Protein 6SID (pdb70)

Organism: Drosophila melanogaster (NCBI:txid7227)

Foldseek 3Di:
DDDLVVLLCVLPVAADDPVDQPVRNVVVNVVSVVPPDPPPDDQLVSLVSRVVSYDVLLCVPDPSVNDDGPVRSNVSSVVSVVD

Sequence (83 aa):
GKPAYQQIIYMEEFFQQNKQDDHDPIDTTFVIQKRALLAQLPSSGRHDEETELDLLLFGLLNIKYRKHISSRHSSVHTFKDLLEEQGRIIEHN

Structure (mmCIF, N/CA/C/O backbone):
data_6SID
#
_entry.id   6SID
#
_cell.length_a   37.570
_cell.length_b   51.100
_cell.length_c   82.380
_cell.angle_alpha   90.000
_cell.angle_beta   90.000
_cell.angle_gamma   90.000
#
_symmetry.space_group_name_H-M   'C 2 2 21'
#
loop_
_entity.id
_entity.type
_entity.pdbx_description
1 polymer 'Activity-regulated cytoskeleton associated protein 1'
2 water water
#
loop_
_atom_site.group_PDB
_atom_site.id
_atom_site.type_symbol
_atom_site.label_atom_id
_atom_site.label_alt_id
_atom_site.label_comp_id
_atom_site.label_asym_id
_atom_site.label_entity_id
_atom_site.label_seq_id
_atom_site.pdbx_PDB_ins_code
_atom_site.Cartn_x
_atom_site.Cartn_y
_atom_site.Cartn_z
_atom_site.occupancy
_atom_site.B_iso_or_equiv
_atom_site.auth_seq_id
_atom_site.auth_comp_id
_atom_site.auth_asym_id
_atom_site.auth_atom_id
_atom_site.pdbx_PDB_model_num
ATOM 1 N N . GLY A 1 4 ? -18.24100 -18.97500 -22.62300 1.000 38.64148 4 GLY A N 1
ATOM 2 C CA . GLY A 1 4 ? -17.45000 -17.93500 -21.97800 1.000 33.41716 4 GLY A CA 1
ATOM 3 C C . GLY A 1 4 ? -16.65600 -17.04800 -22.93200 1.000 32.68023 4 GLY A C 1
ATOM 4 O O . GLY A 1 4 ? -16.72000 -17.22100 -24.15900 1.000 36.23066 4 GLY A O 1
ATOM 7 N N . LYS A 1 5 ? -15.91900 -16.09100 -22.35700 1.000 31.18532 5 LYS A N 1
ATOM 8 C CA . LYS A 1 5 ? -15.03700 -15.22700 -23.12400 1.000 29.31930 5 LYS A CA 1
ATOM 9 C C . LYS A 1 5 ? -13.99000 -16.06500 -23.84600 1.000 23.69231 5 LYS A C 1
ATOM 10 O O . LYS A 1 5 ? -13.50800 -17.07300 -23.29400 1.000 26.83480 5 LYS A O 1
ATOM 29 N N . PRO A 1 6 ? -13.54500 -15.64100 -25.03500 1.000 22.71062 6 PRO A N 1
ATOM 30 C CA . PRO A 1 6 ? -12.43300 -16.34900 -25.65300 1.000 20.76038 6 PRO A CA 1
ATOM 31 C C . PRO A 1 6 ? -11.17600 -16.17800 -24.83200 1.000 16.79412 6 PRO A C 1
ATOM 32 O O . PRO A 1 6 ? -10.94400 -15.13700 -24.21700 1.000 16.41513 6 PRO A O 1
ATOM 43 N N . ALA A 1 7 ? -10.35400 -17.21600 -24.88100 1.000 15.54397 7 ALA A N 1
ATOM 44 C CA . ALA A 1 7 ? -9.11800 -17.22300 -24.11400 1.000 12.88576 7 ALA A CA 1
ATOM 45 C C . ALA A 1 7 ? -8.26800 -16.00900 -24.39200 1.000 11.99881 7 ALA A C 1
ATOM 46 O O . ALA A 1 7 ? -7.67700 -15.47400 -23.46400 1.000 11.08817 7 ALA A O 1
ATOM 53 N N . TYR A 1 8 ? -8.12300 -15.59400 -25.68000 1.000 11.88300 8 TYR A N 1
ATOM 54 C CA . TYR A 1 8 ? -7.22300 -14.47900 -25.94900 1.000 11.20134 8 TYR A CA 1
ATOM 55 C C . TYR A 1 8 ? -7.68200 -13.23100 -25.19800 1.000 11.80931 8 TYR A C 1
ATOM 56 O O . TYR A 1 8 ? -6.85800 -12.42100 -24.77400 1.000 12.51203 8 TYR A O 1
ATOM 74 N N A GLN A 1 9 ? -8.98700 -13.05000 -25.08900 0.450 12.01986 9 GLN A N 1
ATOM 75 N N B GLN A 1 9 ? -8.99700 -13.04600 -25.07100 0.550 14.20697 9 GLN A N 1
ATOM 76 C CA A GLN A 1 9 ? -9.51000 -11.90400 -24.37100 0.450 13.61479 9 GLN A CA 1
ATOM 77 C CA B GLN A 1 9 ? -9.53200 -11.86800 -24.39100 0.550 13.27528 9 GLN A CA 1
ATOM 78 C C A GLN A 1 9 ? -9.20900 -12.03500 -22.87900 0.450 12.90944 9 GLN A C 1
ATOM 79 C C B GLN A 1 9 ? -9.30500 -11.94800 -22.88300 0.550 13.35160 9 GLN A C 1
ATOM 80 O O A GLN A 1 9 ? -8.85600 -11.03900 -22.23300 0.450 11.63561 9 GLN A O 1
ATOM 81 O O B GLN A 1 9 ? -9.11700 -10.91800 -22.21900 0.550 14.28592 9 GLN A O 1
ATOM 108 N N A ILE A 1 10 ? -9.33900 -13.25900 -22.33500 0.450 11.73825 10 ILE A N 1
ATOM 109 N N B ILE A 1 10 ? -9.41800 -13.15100 -22.32900 0.550 11.56718 10 ILE A N 1
ATOM 110 C CA A ILE A 1 10 ? -9.00800 -13.48900 -20.91900 0.450 11.96459 10 ILE A CA 1
ATOM 111 C CA B ILE A 1 10 ? -9.03400 -13.35100 -20.92600 0.550 10.65917 10 ILE A CA 1
ATOM 112 C C A ILE A 1 10 ? -7.55100 -13.16000 -20.64800 0.450 11.40137 10 ILE A C 1
ATOM 113 C C B ILE A 1 10 ? -7.57600 -12.97400 -20.69700 0.550 9.40113 10 ILE A C 1
ATOM 114 O O A ILE A 1 10 ? -7.23400 -12.59800 -19.61400 0.450 10.22491 10 ILE A O 1
ATOM 115 O O B ILE A 1 10 ? -7.27900 -12.22000 -19.74500 0.550 9.38007 10 ILE A O 1
ATOM 146 N N . TYR A 1 11 ? -6.65000 -13.50100 -21.53900 1.000 10.07226 11 TYR A N 1
ATOM 147 C CA . TYR A 1 11 ? -5.24100 -13.15500 -21.32200 1.000 10.26439 11 TYR A CA 1
ATOM 148 C C . TYR A 1 11 ? -5.02900 -11.64800 -21.37100 1.000 9.58273 11 TYR A C 1
ATOM 149 O O . TYR A 1 11 ? -4.29800 -11.08900 -20.55100 1.000 10.13279 11 TYR A O 1
ATOM 168 N N . MET A 1 12 ? -5.64500 -10.96300 -22.34300 1.000 10.77498 12 MET A N 1
ATOM 169 C CA . MET A 1 12 ? -5.44700 -9.52600 -22.43200 1.000 11.68824 12 MET A CA 1
ATOM 170 C C . MET A 1 12 ? -5.97000 -8.84200 -21.16400 1.000 11.81194 12 MET A C 1
ATOM 171 O O . MET A 1 12 ? -5.31800 -7.95900 -20.61400 1.000 12.30411 12 MET A O 1
ATOM 185 N N A GLU A 1 13 ? -7.14600 -9.25300 -20.68400 0.510 12.53571 13 GLU A N 1
ATOM 186 N N B GLU A 1 13 ? -7.16100 -9.23300 -20.70300 0.490 12.80153 13 GLU A N 1
ATOM 187 C CA A GLU A 1 13 ? -7.71100 -8.65600 -19.46200 0.510 12.27779 13 GLU A CA 1
ATOM 188 C CA B GLU A 1 13 ? -7.69200 -8.63800 -19.47500 0.490 13.67269 13 GLU A CA 1
ATOM 189 C C A GLU A 1 13 ? -6.85700 -8.95400 -18.23300 0.510 12.90944 13 GLU A C 1
ATOM 190 C C B GLU A 1 13 ? -6.76300 -8.90600 -18.29000 0.490 12.70152 13 GLU A C 1
ATOM 191 O O A GLU A 1 13 ? -6.79600 -8.14600 -17.29000 0.510 15.42553 13 GLU A O 1
ATOM 192 O O B GLU A 1 13 ? -6.48800 -8.01500 -17.47300 0.490 10.31176 13 GLU A O 1
ATOM 215 N N . PHE A 1 14 ? -6.27600 -10.13300 -18.20200 1.000 10.44073 14 PHE A N 1
ATOM 216 C CA . PHE A 1 14 ? -5.41100 -10.51300 -17.09700 1.000 11.24345 14 PHE A CA 1
ATOM 217 C C . PHE A 1 14 ? -4.21300 -9.60200 -17.03400 1.000 9.93277 14 PHE A C 1
ATOM 218 O O . PHE A 1 14 ? -3.82900 -9.12500 -15.96100 1.000 10.86446 14 PHE A O 1
ATOM 235 N N . PHE A 1 15 ? -3.55400 -9.37300 -18.17300 1.000 9.96435 15 PHE A N 1
ATOM 236 C CA . PHE A 1 15 ? -2.34600 -8.55300 -18.18700 1.000 9.99857 15 PHE A CA 1
ATOM 237 C C . PHE A 1 15 ? -2.61200 -7.04600 -18.23000 1.000 11.41979 15 PHE A C 1
ATOM 238 O O . PHE A 1 15 ? -1.66900 -6.28600 -18.10500 1.000 13.35160 15 PHE A O 1
ATOM 255 N N A GLN A 1 16 ? -3.87600 -6.61800 -18.35800 0.500 12.40412 16 GLN A N 1
ATOM 256 N N B GLN A 1 16 ? -3.83900 -6.59600 -18.44300 0.500 10.25912 16 GLN A N 1
ATOM 257 C CA A GLN A 1 16 ? -4.18500 -5.21800 -18.58500 0.500 12.89628 16 GLN A CA 1
ATOM 258 C CA B GLN A 1 16 ? -4.08100 -5.17800 -18.58400 0.500 13.47793 16 GLN A CA 1
ATOM 259 C C A GLN A 1 16 ? -3.93100 -4.36900 -17.35100 0.500 13.26738 16 GLN A C 1
ATOM 260 C C B GLN A 1 16 ? -3.74500 -4.41600 -17.31600 0.500 13.28844 16 GLN A C 1
ATOM 261 O O A GLN A 1 16 ? -3.55200 -3.20400 -17.46900 0.500 15.37816 16 GLN A O 1
ATOM 262 O O B GLN A 1 16 ? -3.07900 -3.37900 -17.36400 0.500 19.30231 16 GLN A O 1
ATOM 289 N N . ASN A 1 17 ? -4.17700 -4.91300 -16.17200 1.000 14.90442 17 ASN A N 1
ATOM 290 C CA . ASN A 1 17 ? -4.09400 -4.15400 -14.93700 1.000 18.87068 17 ASN A CA 1
ATOM 291 C C . ASN A 1 17 ? -3.13500 -4.78700 -13.94400 1.000 14.73335 17 ASN A C 1
ATOM 292 O O . ASN A 1 17 ? -3.36600 -5.89300 -13.47300 1.000 15.53344 17 ASN A O 1
ATOM 303 N N . LYS A 1 18 ? -2.08600 -4.06400 -13.63100 1.000 15.61240 18 LYS A N 1
ATOM 304 C CA . LYS A 1 18 ? -1.15600 -4.41600 -12.59900 1.000 13.42003 18 LYS A CA 1
ATOM 305 C C . LYS A 1 18 ? -1.77400 -4.08800 -11.24200 1.000 12.32253 18 LYS A C 1
ATOM 306 O O . LYS A 1 18 ? -2.71500 -3.33500 -11.13800 1.000 16.24142 18 LYS A O 1
ATOM 325 N N . GLN A 1 19 ? -1.20800 -4.64400 -10.19400 1.000 11.44611 19 GLN A N 1
ATOM 326 C CA . GLN A 1 19 ? -1.71100 -4.40600 -8.83500 1.000 11.22766 19 GLN A CA 1
ATOM 327 C C . GLN A 1 19 ? -1.36300 -3.00700 -8.39900 1.000 12.59362 19 GLN A C 1
ATOM 328 O O . GLN A 1 19 ? -0.19200 -2.63300 -8.33000 1.000 14.00694 19 GLN A O 1
ATOM 342 N N . ASP A 1 20 ? -2.37400 -2.25000 -8.04500 1.000 15.16761 20 ASP A N 1
ATOM 343 C CA . ASP A 1 20 ? -2.18600 -0.89700 -7.57200 1.000 18.67592 20 ASP A CA 1
ATOM 344 C C . ASP A 1 20 ? -1.90900 -0.88000 -6.08500 1.000 15.33079 20 ASP A C 1
ATOM 345 O O . ASP A 1 20 ? -2.10200 -1.869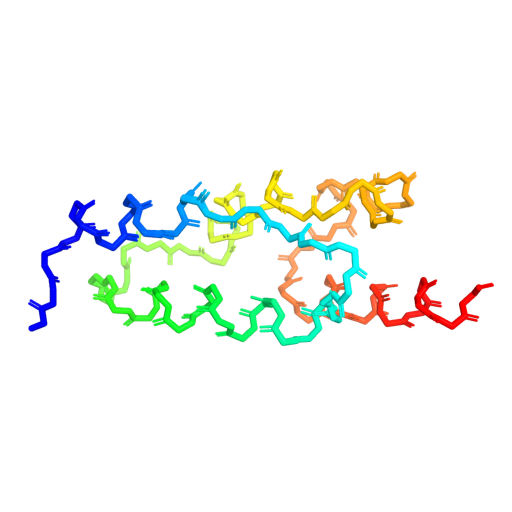00 -5.38800 1.000 16.33091 20 ASP A O 1
ATOM 354 N N . ASP A 1 21 ? -1.38100 0.26200 -5.62500 1.000 16.87571 21 ASP A N 1
ATOM 355 C CA . ASP A 1 21 ? -1.02400 0.40500 -4.22100 1.000 20.21295 21 ASP A CA 1
ATOM 356 C C . ASP A 1 21 ? -2.20400 0.17700 -3.27800 1.000 15.98876 21 ASP A C 1
ATOM 357 O O . ASP A 1 21 ? -2.02900 -0.26400 -2.15000 1.000 29.37984 21 ASP A O 1
ATOM 366 N N . HIS A 1 22 ? -3.39500 0.46500 -3.71900 1.000 19.62604 22 HIS A N 1
ATOM 367 C CA . HIS A 1 22 ? -4.46500 0.36000 -2.74600 1.000 19.80501 22 HIS A CA 1
ATOM 368 C C . HIS A 1 22 ? -5.04700 -1.02100 -2.63700 1.000 26.58477 22 HIS A C 1
ATOM 369 O O . HIS A 1 22 ? -5.95000 -1.21300 -1.82200 1.000 28.39814 22 HIS A O 1
ATOM 383 N N . ASP A 1 23 ? -4.47600 -2.00700 -3.32500 1.000 18.88647 23 ASP A N 1
ATOM 384 C CA . ASP A 1 23 ? -5.22100 -3.22500 -3.49200 1.000 15.22551 23 ASP A CA 1
ATOM 385 C C . ASP A 1 23 ? -4.54600 -4.33800 -2.74300 1.000 12.56993 23 ASP A C 1
ATOM 386 O O . ASP A 1 23 ? -3.40300 -4.70700 -3.07200 1.000 13.27528 23 ASP A O 1
ATOM 395 N N . PRO A 1 24 ? -5.19600 -4.86500 -1.70700 1.000 12.72784 24 PRO A N 1
ATOM 396 C CA . PRO A 1 24 ? -4.63200 -5.97400 -0.96300 1.000 12.53045 24 PRO A CA 1
ATOM 397 C C . PRO A 1 24 ? -4.28100 -7.14500 -1.87000 1.000 10.74076 24 PRO A C 1
ATOM 398 O O . PRO A 1 24 ? -4.95600 -7.41400 -2.83700 1.000 11.37768 24 PRO A O 1
ATOM 409 N N . ILE A 1 25 ? -3.26700 -7.90600 -1.48200 1.000 10.67233 25 ILE A N 1
ATOM 410 C CA . ILE A 1 25 ? -2.89900 -9.04600 -2.28800 1.000 10.07226 25 ILE A CA 1
ATOM 411 C C . ILE A 1 25 ? -4.03900 -10.03100 -2.38100 1.000 9.11951 25 ILE A C 1
ATOM 412 O O . ILE A 1 25 ? -4.22700 -10.65700 -3.42400 1.000 9.30638 25 ILE A O 1
ATOM 428 N N . ASP A 1 26 ? -4.82100 -10.21500 -1.30800 1.000 9.50377 26 ASP A N 1
ATOM 429 C CA . ASP A 1 26 ? -5.89400 -11.21600 -1.36800 1.000 9.18531 26 ASP A CA 1
ATOM 430 C C . ASP A 1 26 ? -6.86800 -10.87800 -2.49000 1.000 8.88001 26 ASP A C 1
ATOM 431 O O . ASP A 1 26 ? -7.30800 -11.76300 -3.22000 1.000 9.18005 26 ASP A O 1
ATOM 440 N N A THR A 1 27 ? -7.30900 -9.62900 -2.56100 0.520 9.80907 27 THR A N 1
ATOM 441 N N B THR A 1 27 ? -7.25100 -9.61200 -2.58400 0.480 9.48008 27 THR A N 1
ATOM 442 C CA A THR A 1 27 ? -8.31600 -9.24100 -3.55100 0.520 10.36703 27 THR A CA 1
ATOM 443 C CA B THR A 1 27 ? -8.27300 -9.19600 -3.54000 0.480 9.28796 27 THR A CA 1
ATOM 444 C C A THR A 1 27 ? -7.74500 -9.14900 -4.94700 0.520 10.08805 27 THR A C 1
ATOM 445 C C B THR A 1 27 ? -7.72500 -9.19000 -4.94200 0.480 10.80393 27 THR A C 1
ATOM 446 O O A THR A 1 27 ? -8.44600 -9.46000 -5.91800 0.520 11.22766 27 THR A O 1
ATOM 447 O O B THR A 1 27 ? -8.37800 -9.66900 -5.88600 0.480 10.93289 27 THR A O 1
ATOM 468 N N . PHE A 1 28 ? -6.47700 -8.75200 -5.08000 1.000 9.84592 28 PHE A N 1
ATOM 469 C CA . PHE A 1 28 ? -5.84000 -8.78500 -6.39400 1.000 9.89066 28 PHE A CA 1
ATOM 470 C C . PHE A 1 28 ? -5.76100 -10.20500 -6.90300 1.000 9.41692 28 PHE A C 1
ATOM 471 O O . PHE A 1 28 ? -6.10900 -10.49000 -8.06700 1.000 10.53021 28 PHE A O 1
ATOM 488 N N . VAL A 1 29 ? -5.31900 -11.13700 -6.05300 1.000 9.56957 29 VAL A N 1
ATOM 489 C CA . VAL A 1 29 ? -5.20300 -12.53000 -6.44600 1.000 9.47219 29 VAL A CA 1
ATOM 490 C C . VAL A 1 29 ? -6.55900 -13.14100 -6.76300 1.000 9.35638 29 VAL A C 1
ATOM 491 O O . VAL A 1 29 ? -6.70200 -13.88500 -7.74700 1.000 10.13279 29 VAL A O 1
ATOM 504 N N . ILE A 1 30 ? -7.59800 -12.86200 -5.96700 1.000 9.36691 30 ILE A N 1
ATOM 505 C CA . ILE A 1 30 ? -8.93400 -13.39300 -6.26500 1.000 10.19333 30 ILE A CA 1
ATOM 506 C C . ILE A 1 30 ? -9.37500 -12.96500 -7.66000 1.000 10.10121 30 ILE A C 1
ATOM 507 O O . ILE A 1 30 ? -9.90800 -13.75200 -8.43000 1.000 11.16450 30 ILE A O 1
ATOM 523 N N . GLN A 1 31 ? -9.17600 -11.69000 -7.98900 1.000 10.60127 31 GLN A N 1
ATOM 524 C CA . GLN A 1 31 ? -9.59600 -11.15900 -9.28700 1.000 12.17778 31 GLN A CA 1
ATOM 525 C C . GLN A 1 31 ? -8.85200 -11.87500 -10.40600 1.000 10.80919 31 GLN A C 1
ATOM 526 O O . GLN A 1 31 ? -9.44500 -12.26400 -11.45100 1.000 12.37254 31 GLN A O 1
ATOM 540 N N . LYS A 1 32 ? -7.54400 -12.02400 -10.27100 1.000 10.36177 32 LYS A N 1
ATOM 541 C CA . LYS A 1 32 ? -6.75300 -12.65100 -11.32700 1.000 10.47231 32 LYS A CA 1
ATOM 542 C C . LYS A 1 32 ? -7.05800 -14.12300 -11.43500 1.000 10.17754 32 LYS A C 1
ATOM 543 O O . LYS A 1 32 ? -7.13300 -14.64600 -12.55900 1.000 10.91183 32 LYS A O 1
ATOM 562 N N . ARG A 1 33 ? -7.24100 -14.81200 -10.31300 1.000 11.04606 33 ARG A N 1
ATOM 563 C CA . ARG A 1 33 ? -7.55600 -16.21600 -10.37800 1.000 11.51980 33 ARG A CA 1
ATOM 564 C C . ARG A 1 33 ? -8.95200 -16.46200 -10.96200 1.000 12.35411 33 ARG A C 1
ATOM 565 O O . ARG A 1 33 ? -9.20800 -17.50400 -11.60500 1.000 13.13579 33 ARG A O 1
ATOM 586 N N . ALA A 1 34 ? -9.85500 -15.50800 -10.79900 1.000 11.26977 34 ALA A N 1
ATOM 587 C CA . ALA A 1 34 ? -11.16400 -15.63700 -11.44200 1.000 14.77809 34 ALA A CA 1
ATOM 588 C C . ALA A 1 34 ? -11.03500 -15.62800 -12.96600 1.000 14.19907 34 ALA A C 1
ATOM 589 O O . ALA A 1 34 ? -11.77000 -16.33800 -13.65600 1.000 18.58381 34 ALA A O 1
ATOM 596 N N . LEU A 1 35 ? -10.11700 -14.82000 -13.52300 1.000 11.57770 35 LEU A N 1
ATOM 597 C CA . LEU A 1 35 ? -9.80500 -14.85600 -14.94000 1.000 12.13830 35 LEU A CA 1
ATOM 598 C C . LEU A 1 35 ? -9.18700 -16.19600 -15.30700 1.000 10.97237 35 LEU A C 1
ATOM 599 O O . LEU A 1 35 ? -9.59100 -16.80200 -16.32900 1.000 12.80417 35 LEU A O 1
ATOM 615 N N . LEU A 1 36 ? -8.19000 -16.67400 -14.57200 1.000 10.51968 36 LEU A N 1
ATOM 616 C CA . LEU A 1 36 ? -7.55900 -17.93300 -14.88000 1.000 11.47769 36 LEU A CA 1
ATOM 617 C C . LEU A 1 36 ? -8.55000 -19.08500 -14.91500 1.000 11.76983 36 LEU A C 1
ATOM 618 O O . LEU A 1 36 ? -8.36300 -20.04600 -15.68100 1.000 12.77258 36 LEU A O 1
ATOM 634 N N . ALA A 1 37 ? -9.56800 -19.02700 -14.05200 1.000 13.44898 37 ALA A N 1
ATOM 635 C CA . ALA A 1 37 ? -10.58200 -20.06200 -13.98800 1.000 14.72545 37 ALA A CA 1
ATOM 636 C C . ALA A 1 37 ? -11.46400 -20.08500 -15.23700 1.000 14.84652 37 ALA A C 1
ATOM 637 O O . ALA A 1 37 ? -12.16900 -21.06500 -15.43300 1.000 18.86016 37 ALA A O 1
ATOM 644 N N . GLN A 1 38 ? -11.44800 -19.03200 -16.03900 1.000 13.96220 38 GLN A N 1
ATOM 645 C CA . GLN A 1 38 ? -12.22900 -19.00100 -17.26100 1.000 15.18077 38 GLN A CA 1
ATOM 646 C C . GLN A 1 38 ? -11.46300 -19.56000 -18.44400 1.000 15.22814 38 GLN A C 1
ATOM 647 O O . GLN A 1 38 ? -12.07000 -19.75800 -19.51900 1.000 17.92057 38 GLN A O 1
ATOM 661 N N . LEU A 1 39 ? -10.18600 -19.85700 -18.30800 1.000 12.94629 39 LEU A N 1
ATOM 662 C CA . LEU A 1 39 ? -9.43500 -20.53900 -19.33700 1.000 12.60414 39 LEU A CA 1
ATOM 663 C C . LEU A 1 39 ? -9.78000 -22.01400 -19.33400 1.000 13.27001 39 LEU A C 1
ATOM 664 O O . LEU A 1 39 ? -10.34800 -22.52800 -18.38300 1.000 14.92284 39 LEU A O 1
ATOM 680 N N . PRO A 1 40 ? -9.43500 -22.72200 -20.39300 1.000 13.80955 40 PRO A N 1
ATOM 681 C CA . PRO A 1 40 ? -9.78100 -24.14000 -20.45600 1.000 15.15708 40 PRO A CA 1
ATOM 682 C C . PRO A 1 40 ? -9.24200 -24.91800 -19.27300 1.000 16.08088 40 PRO A C 1
ATOM 683 O O . PRO A 1 40 ? -8.07500 -24.78800 -18.87800 1.000 14.42805 40 PRO A O 1
A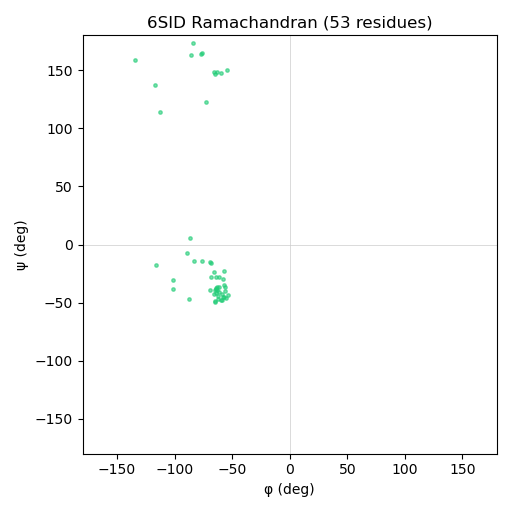TOM 694 N N A SER A 1 41 ? -10.10500 -25.75800 -18.72600 0.540 18.42589 41 SER A N 1
ATOM 695 N N B SER A 1 41 ? -10.09900 -25.76600 -18.72900 0.460 18.29430 41 SER A N 1
ATOM 696 C CA A SER A 1 41 ? -9.72100 -26.56800 -17.58600 0.540 20.33139 41 SER A CA 1
ATOM 697 C CA B SER A 1 41 ? -9.70300 -26.56800 -17.58600 0.460 20.35244 41 SER A CA 1
ATOM 698 C C A SER A 1 41 ? -8.53100 -27.43000 -17.97400 0.540 18.81805 41 SER A C 1
ATOM 699 C C B SER A 1 41 ? -8.50300 -27.40900 -17.98500 0.460 18.23903 41 SER A C 1
ATOM 700 O O A SER A 1 41 ? -8.53400 -28.04600 -19.04100 0.540 18.81541 41 SER A O 1
ATOM 701 O O B SER A 1 41 ? -8.46400 -27.97000 -19.08000 0.460 19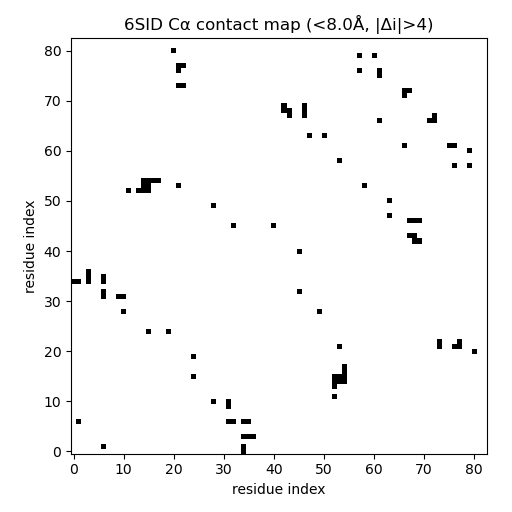.39180 41 SER A O 1
ATOM 716 N N . GLY A 1 42 ? -7.52300 -27.48700 -17.09100 1.000 18.39168 42 GLY A N 1
ATOM 717 C CA . GLY A 1 42 ? -6.37400 -28.32400 -17.31400 1.000 20.67090 42 GLY A CA 1
ATOM 718 C C . GLY A 1 42 ? -5.30200 -27.71900 -18.20200 1.000 17.00467 42 GLY A C 1
ATOM 719 O O . GLY A 1 42 ? -4.23600 -28.32300 -18.36900 1.000 19.09176 42 GLY A O 1
ATOM 723 N N . ARG A 1 43 ? -5.52600 -26.54500 -18.76100 1.000 13.77270 43 ARG A N 1
ATOM 724 C CA . ARG A 1 43 ? -4.50400 -25.94600 -19.61700 1.000 13.15421 43 ARG A CA 1
ATOM 725 C C . ARG A 1 43 ? -3.24200 -25.60200 -18.84300 1.000 12.26200 43 ARG A C 1
ATOM 726 O O . ARG A 1 43 ? -2.12100 -25.87100 -19.31300 1.000 14.11748 43 ARG A O 1
ATOM 747 N N . HIS A 1 44 ? -3.38700 -24.92100 -17.70200 1.000 11.50664 44 HIS A N 1
ATOM 748 C CA . HIS A 1 44 ? -2.24900 -24.41900 -16.96000 1.000 11.14607 44 HIS A CA 1
ATOM 749 C C . HIS A 1 44 ? -2.17000 -25.07000 -15.59500 1.000 12.13830 44 HIS A C 1
ATOM 750 O O . HIS A 1 44 ? -3.17700 -25.22400 -14.92800 1.000 15.48344 44 HIS A O 1
ATOM 764 N N . ASP A 1 45 ? -0.96100 -25.45300 -15.18500 1.000 11.55665 45 ASP A N 1
ATOM 765 C CA . ASP A 1 45 ? -0.72700 -25.87400 -13.83200 1.000 12.27252 45 ASP A CA 1
ATOM 766 C C . ASP A 1 45 ? -0.48400 -24.65400 -12.91800 1.000 11.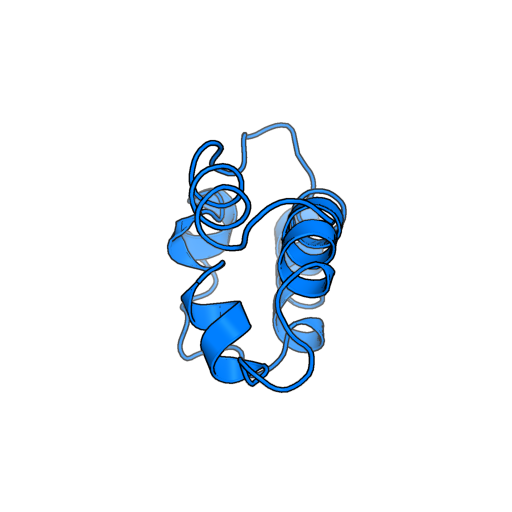12765 45 ASP A C 1
ATOM 767 O O . ASP A 1 45 ? -0.42400 -23.52100 -13.34300 1.000 10.46178 45 ASP A O 1
ATOM 776 N N . GLU A 1 46 ? -0.39500 -24.92600 -11.61100 1.000 12.93313 46 GLU A N 1
ATOM 777 C CA . GLU A 1 46 ? -0.28400 -23.84400 -10.62900 1.000 12.52782 46 GLU A CA 1
ATOM 778 C C . GLU A 1 46 ? 1.01400 -23.07700 -10.83300 1.000 11.18555 46 GLU A C 1
ATOM 779 O O . GLU A 1 46 ? 1.03900 -21.87000 -10.71000 1.000 11.55665 46 GLU A O 1
ATOM 791 N N . GLU A 1 47 ? 2.11100 -23.78100 -11.16500 1.000 12.53571 47 GLU A N 1
ATOM 792 C CA . GLU A 1 47 ? 3.38300 -23.08800 -11.41400 1.000 12.09356 47 GLU A CA 1
ATOM 793 C C . GLU A 1 47 ? 3.22200 -22.06100 -12.53300 1.000 10.81182 47 GLU A C 1
ATOM 794 O O . GLU A 1 47 ? 3.70300 -20.94000 -12.44800 1.000 10.65128 47 GLU A O 1
ATOM 806 N N . THR A 1 48 ? 2.56400 -22.46600 -13.61600 1.000 10.22491 48 THR A N 1
ATOM 807 C CA . THR A 1 48 ? 2.34900 -21.58100 -14.74900 1.000 9.61431 48 THR A CA 1
ATOM 808 C C . THR A 1 48 ? 1.44200 -20.43400 -14.37300 1.000 8.78526 48 THR A C 1
ATOM 809 O O . THR A 1 48 ? 1.68900 -19.29200 -14.73100 1.000 9.35112 48 THR A O 1
ATOM 820 N N . GLU A 1 49 ? 0.37000 -20.70400 -13.63300 1.000 9.35902 49 GLU A N 1
ATOM 821 C CA . GLU A 1 49 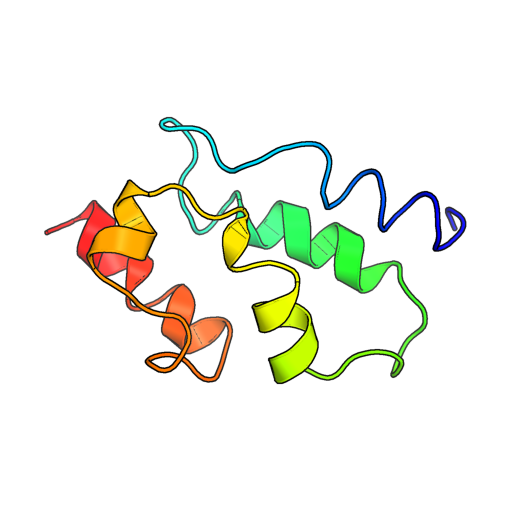? -0.50700 -19.64200 -13.20600 1.000 9.82749 49 GLU A CA 1
ATOM 822 C C . GLU A 1 49 ? 0.23400 -18.61000 -12.37500 1.000 9.39323 49 GLU A C 1
ATOM 823 O O . GLU A 1 49 ? 0.01700 -17.40100 -12.52000 1.000 9.89592 49 GLU A O 1
ATOM 835 N N . LEU A 1 50 ? 1.08300 -19.07700 -11.46900 1.000 9.38797 50 LEU A N 1
ATOM 836 C CA . LEU A 1 50 ? 1.91100 -18.16700 -10.66500 1.000 10.37493 50 LEU A CA 1
ATOM 837 C C . LEU A 1 50 ? 2.87900 -17.37900 -11.53400 1.000 9.30112 50 LEU A C 1
ATOM 838 O O . LEU A 1 50 ? 3.13000 -16.21800 -11.30000 1.000 10.36703 50 LEU A O 1
ATOM 854 N N . ASP A 1 51 ? 3.46700 -18.02600 -12.55500 1.000 9.02213 51 ASP A N 1
ATOM 855 C CA . ASP A 1 51 ? 4.32800 -17.32300 -13.49000 1.000 9.26690 51 ASP A CA 1
ATOM 856 C C . ASP A 1 51 ? 3.58000 -16.23400 -14.24600 1.000 9.18794 51 AS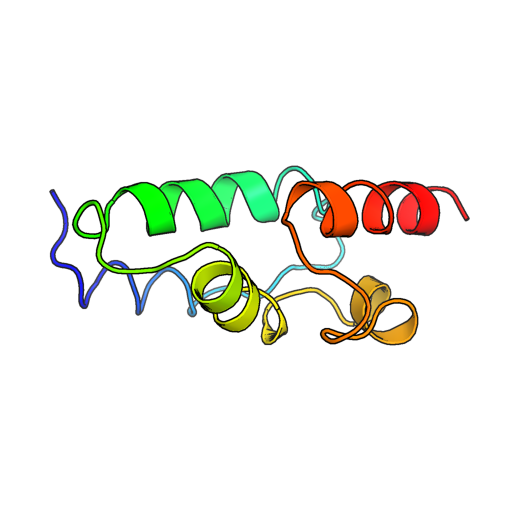P A C 1
ATOM 857 O O . ASP A 1 51 ? 4.13600 -15.16300 -14.48400 1.000 9.36954 51 ASP A O 1
ATOM 866 N N . LEU A 1 52 ? 2.34600 -16.50100 -14.65900 1.000 8.62472 52 LEU A N 1
ATOM 867 C CA . LEU A 1 52 ? 1.55600 -15.48800 -15.35600 1.000 9.09583 52 LEU A CA 1
ATOM 868 C C . LEU A 1 52 ? 1.29000 -14.31100 -14.44200 1.000 9.14057 52 LEU A C 1
ATOM 869 O O . LEU A 1 52 ? 1.38300 -13.15500 -14.83100 1.000 9.77749 52 LEU A O 1
ATOM 885 N N A LEU A 1 53 ? 0.87400 -14.59600 -13.19900 0.510 8.88791 53 LEU A N 1
ATOM 886 N N B LEU A 1 53 ? 1.00000 -14.58600 -13.15800 0.490 9.85118 53 LEU A N 1
ATOM 887 C CA A LEU A 1 53 ? 0.48800 -13.54400 -12.25800 0.510 10.12753 53 LEU A CA 1
ATOM 888 C CA B LEU A 1 53 ? 0.57300 -13.55900 -12.21300 0.490 8.40101 53 LEU A CA 1
ATOM 889 C C A LEU A 1 53 ? 1.65300 -12.75200 -11.66400 0.510 10.57758 53 LEU A C 1
ATOM 890 C C B LEU A 1 53 ? 1.72700 -12.67800 -11.77200 0.490 8.31415 53 LEU A C 1
ATOM 891 O O A LEU A 1 53 ? 1.45100 -11.59700 -11.32600 0.510 7.55880 53 LEU A O 1
ATOM 892 O O B LEU A 1 53 ? 1.60600 -11.44600 -11.67300 0.490 9.90119 53 LEU A O 1
ATOM 923 N N . PHE A 1 54 ? 2.85800 -13.32300 -11.52600 1.000 10.65654 54 PHE A N 1
ATOM 924 C CA . PHE A 1 54 ? 3.82200 -12.75300 -10.58900 1.000 9.70380 54 PHE A CA 1
ATOM 925 C C . PHE A 1 54 ? 4.25000 -11.34600 -10.94500 1.000 9.85644 54 PHE A C 1
ATOM 926 O O . PHE A 1 54 ? 4.37500 -10.48300 -10.08400 1.000 9.86171 54 PHE A O 1
ATOM 943 N N . GLY A 1 55 ? 4.51700 -11.10500 -12.22400 1.000 9.77222 55 GLY A N 1
ATOM 944 C CA . GLY A 1 55 ? 5.02100 -9.83300 -12.59700 1.000 11.45400 55 GLY A CA 1
ATOM 945 C C . GLY A 1 55 ? 4.02400 -8.69900 -12.46500 1.000 10.46178 55 GLY A C 1
ATOM 946 O O . GLY A 1 55 ? 4.41100 -7.53400 -12.52700 1.000 11.81457 55 GLY A O 1
ATOM 950 N N . LEU A 1 56 ? 2.75000 -9.01600 -12.33100 1.000 9.46429 56 LEU A N 1
ATOM 951 C CA . LEU A 1 56 ? 1.69700 -8.01300 -12.15500 1.000 10.00120 56 LEU A CA 1
ATOM 952 C C . LEU A 1 56 ? 1.57600 -7.57100 -10.69200 1.000 9.51430 56 LEU A C 1
ATOM 953 O O . LEU A 1 56 ? 0.92900 -6.55600 -10.40800 1.000 10.36440 56 LEU A O 1
ATOM 969 N N . LEU A 1 57 ? 2.18700 -8.30500 -9.75900 1.000 9.53009 57 LEU A N 1
ATOM 970 C CA . LEU A 1 57 ? 2.15500 -7.91000 -8.35300 1.000 9.11688 57 LEU A CA 1
ATOM 971 C C . LEU A 1 57 ? 2.86400 -6.58700 -8.17300 1.000 9.85644 57 LEU A C 1
ATOM 972 O O . LEU A 1 57 ? 3.82200 -6.25300 -8.87100 1.000 10.78550 57 LEU A O 1
ATOM 988 N N . ASN A 1 58 ? 2.39100 -5.81900 -7.21000 1.000 10.05384 58 ASN A N 1
ATOM 989 C CA . ASN A 1 58 ? 3.01500 -4.54300 -6.91400 1.000 10.73023 58 ASN A CA 1
ATOM 990 C C . ASN A 1 58 ? 4.42900 -4.75700 -6.38700 1.000 11.90406 58 ASN A C 1
ATOM 991 O O . ASN A 1 58 ? 4.72400 -5.75800 -5.74100 1.000 11.11712 58 ASN A O 1
ATOM 1002 N N . ILE A 1 59 ? 5.32600 -3.82100 -6.69900 1.000 14.68071 59 ILE A N 1
ATOM 1003 C CA . ILE A 1 59 ? 6.71300 -3.89100 -6.24500 1.000 18.01532 59 ILE A CA 1
ATOM 1004 C C . ILE A 1 59 ? 6.80000 -3.96500 -4.72400 1.000 16.75201 59 ILE A C 1
ATOM 1005 O O . ILE A 1 59 ? 7.74700 -4.51700 -4.16200 1.000 17.66791 59 ILE A O 1
ATOM 1021 N N . LYS A 1 60 ? 5.77500 -3.49900 -4.02800 1.000 16.05192 60 LYS A N 1
ATOM 1022 C CA . LYS A 1 60 ? 5.80000 -3.62700 -2.59100 1.000 18.64434 60 LYS A CA 1
ATOM 1023 C C . LYS A 1 60 ? 5.85700 -5.06100 -2.10300 1.000 14.43331 60 LYS A C 1
ATOM 1024 O O . LYS A 1 60 ? 6.41500 -5.30600 -1.01600 1.000 18.61276 60 LYS A O 1
ATOM 1043 N N . TYR A 1 61 ? 5.33900 -6.00800 -2.86900 1.000 11.88037 61 TYR A N 1
ATOM 1044 C CA . TYR A 1 61 ? 5.48800 -7.42100 -2.58900 1.000 10.95658 61 TYR A CA 1
ATOM 1045 C C . TYR A 1 61 ? 6.75400 -7.98500 -3.19000 1.000 10.69076 61 TYR A C 1
ATOM 1046 O O . TYR A 1 61 ? 7.48000 -8.69600 -2.50300 1.000 11.27504 61 TYR A O 1
ATOM 1064 N N . ARG A 1 62 ? 7.02500 -7.67300 -4.45500 1.000 11.11712 62 ARG A N 1
ATOM 1065 C CA . ARG A 1 62 ? 8.16500 -8.26000 -5.14200 1.000 11.78826 62 ARG A CA 1
ATOM 1066 C C . ARG A 1 62 ? 9.50000 -7.83500 -4.55200 1.000 13.07262 62 ARG A C 1
ATOM 1067 O O . ARG A 1 62 ? 10.49900 -8.54100 -4.73800 1.000 14.59386 62 ARG A O 1
ATOM 1088 N N . LYS A 1 63 ? 9.57000 -6.70000 -3.87000 1.000 12.49624 63 LYS A N 1
ATOM 1089 C CA . LYS A 1 63 ? 10.82900 -6.37300 -3.20300 1.000 14.02273 63 LYS A CA 1
ATOM 1090 C C . LYS A 1 63 ? 11.19100 -7.35600 -2.10900 1.000 11.27504 63 LYS A C 1
ATOM 1091 O O . LYS A 1 63 ? 12.35600 -7.50300 -1.79000 1.000 13.57268 63 LYS A O 1
ATOM 1110 N N . HIS A 1 64 ? 10.20300 -7.97800 -1.50500 1.000 11.41453 64 HIS A N 1
ATOM 1111 C CA . HIS A 1 64 ? 10.36700 -8.90400 -0.40200 1.000 11.51454 64 HIS A CA 1
ATOM 1112 C C . HIS A 1 64 ? 10.27900 -10.35400 -0.79200 1.000 10.71707 64 HIS A C 1
ATOM 1113 O O . HIS A 1 64 ? 10.91700 -11.18800 -0.15400 1.000 12.62520 64 HIS A O 1
ATOM 1127 N N . ILE A 1 65 ? 9.50600 -10.66900 -1.82700 1.000 11.16450 65 ILE A N 1
ATOM 1128 C CA . ILE A 1 65 ? 9.18800 -12.02400 -2.20200 1.000 12.15935 65 ILE A CA 1
ATOM 1129 C C . ILE A 1 65 ? 9.58700 -12.19100 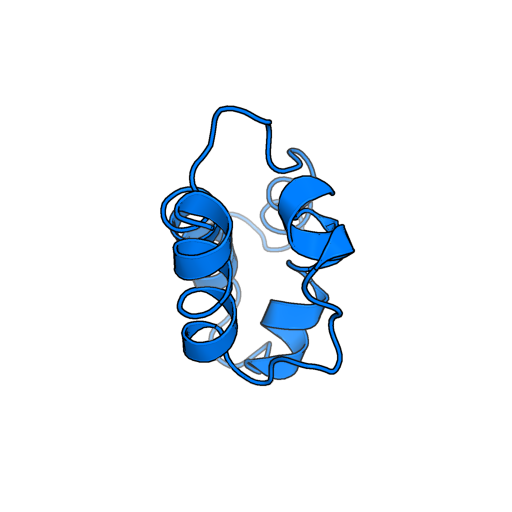-3.66000 1.000 13.42003 65 ILE A C 1
ATOM 1130 O O . ILE A 1 65 ? 9.00600 -11.54500 -4.54700 1.000 16.49671 65 ILE A O 1
ATOM 1146 N N A SER A 1 66 ? 10.49700 -13.07200 -3.93200 0.670 12.91207 66 SER A N 1
ATOM 1147 N N B SER A 1 66 ? 10.55000 -13.07000 -3.92400 0.330 11.61981 66 SER A N 1
ATOM 1148 C CA A SER A 1 66 ? 10.82900 -13.33900 -5.31300 0.670 14.23329 66 SER A CA 1
ATOM 1149 C CA B SER A 1 66 ? 10.94400 -13.43400 -5.28100 0.330 10.54863 66 SER A CA 1
ATOM 1150 C C A SER A 1 66 ? 10.04800 -14.56200 -5.77400 0.670 11.98038 66 SER A C 1
ATOM 1151 C C B SER A 1 66 ? 10.11200 -14.61900 -5.77500 0.330 11.77510 66 SER A C 1
ATOM 1152 O O A SER A 1 66 ? 9.53600 -15.36900 -4.98600 0.670 12.47255 66 SER A O 1
ATOM 1153 O O B SER A 1 66 ? 9.65200 -15.46900 -5.00300 0.330 11.03027 66 SER A O 1
ATOM 1168 N N . ARG A 1 67 ? 9.97200 -14.71400 -7.10600 1.000 12.31463 67 ARG A N 1
ATOM 1169 C CA . ARG A 1 67 ? 9.15300 -15.79100 -7.66100 1.000 12.28832 67 ARG A CA 1
ATOM 1170 C C . ARG A 1 67 ? 9.57800 -17.16000 -7.16200 1.000 11.38821 67 ARG A C 1
ATOM 1171 O O . ARG A 1 67 ? 8.75900 -18.02700 -6.88000 1.000 12.08566 67 ARG A O 1
ATOM 1192 N N . HIS A 1 68 ? 10.88700 -17.38700 -7.09500 1.000 12.99103 68 HIS A N 1
ATOM 1193 C CA . HIS A 1 68 ? 11.39100 -18.69000 -6.74600 1.000 14.82546 68 HIS A CA 1
ATOM 1194 C C . HIS A 1 68 ? 11.10700 -19.07300 -5.29500 1.000 13.85692 68 HIS A C 1
ATOM 1195 O O . HIS A 1 68 ? 11.19900 -20.25400 -4.96500 1.000 17.32050 68 HIS A O 1
ATOM 1209 N N A SER A 1 69 ? 10.67300 -18.13300 -4.45300 0.360 14.10432 69 SER A N 1
ATOM 1210 N N B SER A 1 69 ? 10.73900 -18.10500 -4.45000 0.640 12.72258 69 SER A N 1
ATOM 1211 C CA A SER A 1 69 ? 10.43000 -18.38300 -3.03900 0.360 12.22515 69 SER A CA 1
ATOM 1212 C CA B SER A 1 69 ? 10.47700 -18.37400 -3.05000 0.640 13.91219 69 SER A CA 1
ATOM 1213 C C A SER A 1 69 ? 9.02600 -18.83500 -2.75000 0.360 12.45412 69 SER A C 1
ATOM 1214 C C B SER A 1 69 ? 9.12500 -19.00300 -2.79500 0.640 13.99905 69 SER A C 1
ATOM 1215 O O A SER A 1 69 ? 8.67900 -19.01600 -1.57500 0.360 16.55725 69 SER A O 1
ATOM 1216 O O B SER A 1 69 ? 8.93700 -19.54000 -1.68600 0.640 14.53859 69 SER A O 1
ATOM 1231 N N . VAL A 1 70 ? 8.19000 -18.95300 -3.76000 1.000 12.36201 70 VAL A N 1
ATOM 1232 C CA . VAL A 1 70 ? 6.84900 -19.46300 -3.54900 1.000 14.00431 70 VAL A CA 1
ATOM 1233 C C . VAL A 1 70 ? 6.55200 -20.53600 -4.57800 1.000 12.26726 70 VAL A C 1
ATOM 1234 O O . VAL A 1 70 ? 6.99800 -20.48900 -5.74500 1.000 14.64649 70 VAL A O 1
ATOM 1247 N N . HIS A 1 71 ? 5.83500 -21.54800 -4.16500 1.000 13.73849 71 HIS A N 1
ATOM 1248 C CA . HIS A 1 71 ? 5.47000 -22.61900 -5.07000 1.000 14.60175 71 HIS A CA 1
ATOM 1249 C C . HIS A 1 71 ? 4.00600 -22.72000 -5.27200 1.000 13.93062 71 HIS A C 1
ATOM 1250 O O . HIS A 1 71 ? 3.61000 -23.36300 -6.22100 1.000 17.86530 71 HIS A O 1
ATOM 1264 N N . THR A 1 72 ? 3.20700 -22.12900 -4.40900 1.000 12.13567 72 THR A N 1
ATOM 1265 C CA . THR A 1 72 ? 1.76300 -22.18100 -4.48200 1.000 11.51191 72 THR A CA 1
ATOM 1266 C C . THR A 1 72 ? 1.19100 -20.80900 -4.25900 1.000 11.03553 72 THR A C 1
ATOM 1267 O O . THR A 1 72 ? 1.81100 -19.94000 -3.66200 1.000 10.50915 72 THR A O 1
ATOM 1278 N N . PHE A 1 73 ? -0.06200 -20.61800 -4.72100 1.000 11.23556 73 PHE A N 1
ATOM 1279 C CA . PHE A 1 73 ? -0.80500 -19.40900 -4.34800 1.000 11.52243 73 PHE A CA 1
ATOM 1280 C C . PHE A 1 73 ? -0.91200 -19.27000 -2.81800 1.000 11.37768 73 PHE A C 1
ATOM 1281 O O . PHE A 1 73 ? -0.83700 -18.15900 -2.28900 1.000 11.24345 73 PHE A O 1
ATOM 1298 N N . LYS A 1 74 ? -1.13000 -20.38300 -2.12600 1.000 12.42517 74 LYS A N 1
ATOM 1299 C CA . LYS A 1 74 ? -1.20100 -20.33600 -0.67600 1.000 14.83599 74 LYS A CA 1
ATOM 1300 C C . LYS A 1 74 ? 0.07000 -19.70400 -0.09500 1.000 14.13591 74 LYS A C 1
ATOM 1301 O O . LYS A 1 74 ? -0.02900 -18.85000 0.80900 1.000 14.85968 74 LYS A O 1
ATOM 1320 N N . ASP A 1 75 ? 1.25900 -20.11300 -0.57300 1.000 13.82271 75 ASP A N 1
ATOM 1321 C CA . ASP A 1 75 ? 2.52400 -19.53700 -0.10900 1.000 14.67018 75 ASP A CA 1
ATOM 1322 C C . ASP A 1 75 ? 2.53500 -18.03100 -0.38000 1.000 11.87774 75 ASP A C 1
ATOM 1323 O O . ASP A 1 75 ? 2.93200 -17.23700 0.46100 1.000 12.61467 75 ASP A O 1
ATOM 1332 N N . LEU A 1 76 ? 2.16800 -17.63900 -1.60400 1.000 10.29860 76 LEU A N 1
ATOM 1333 C CA . LEU A 1 76 ? 2.23100 -16.25200 -1.98200 1.000 10.20912 76 LEU A CA 1
ATOM 1334 C C . LEU A 1 76 ? 1.34800 -15.41600 -1.07600 1.000 9.83539 76 LEU A C 1
ATOM 1335 O O . LEU A 1 76 ? 1.75800 -14.35600 -0.60700 1.000 10.44336 76 LEU A O 1
ATOM 1351 N N . LEU A 1 77 ? 0.12100 -15.86600 -0.86200 1.000 9.77749 77 LEU A N 1
ATOM 1352 C CA . LEU A 1 77 ? -0.80600 -15.12200 -0.02300 1.000 9.92751 77 LEU A CA 1
ATOM 1353 C C . LEU A 1 77 ? -0.32200 -15.04900 1.42800 1.000 11.03553 77 LEU A C 1
ATOM 1354 O O . LEU A 1 77 ? -0.41000 -13.99700 2.07400 1.000 11.65929 77 LEU A O 1
ATOM 1370 N N A GLU A 1 78 ? 0.19800 -16.17600 1.95700 0.500 11.46453 78 GLU A N 1
ATOM 1371 N N B GLU A 1 78 ? 0.23300 -16.13900 1.93600 0.500 11.60402 78 GLU A N 1
ATOM 1372 C CA A GLU A 1 78 ? 0.70100 -16.21100 3.33200 0.500 14.88073 78 GLU A CA 1
ATOM 1373 C CA B GLU A 1 78 ? 0.61400 -16.11400 3.33100 0.500 13.54373 78 GLU A CA 1
ATOM 1374 C C A GLU A 1 78 ? 1.76000 -15.15100 3.50000 0.500 12.08040 78 GLU A C 1
ATOM 1375 C C B GLU A 1 78 ? 1.78600 -15.17200 3.51500 0.500 11.27504 78 GLU A C 1
ATOM 1376 O O A GLU A 1 78 ? 1.72700 -14.35800 4.46400 0.500 13.20948 78 GLU A O 1
ATOM 1377 O O B GLU A 1 78 ? 1.83700 -14.44700 4.51600 0.500 12.31463 78 GLU A O 1
ATOM 1400 N N . GLN A 1 79 ? 2.72700 -15.12600 2.58500 1.000 11.46716 79 GLN A N 1
ATOM 1401 C CA . GLN A 1 79 ? 3.84200 -14.20200 2.70100 1.000 11.52770 79 GLN A CA 1
ATOM 1402 C C . GLN A 1 79 ? 3.39900 -12.78200 2.45600 1.000 10.90131 79 GLN A C 1
ATOM 1403 O O . GLN A 1 79 ? 3.83200 -11.85200 3.15900 1.000 11.16450 79 GLN A O 1
ATOM 1417 N N . GLY A 1 80 ? 2.53100 -12.57900 1.46000 1.000 10.82761 80 GLY A N 1
ATOM 1418 C CA . GLY A 1 80 ? 2.06800 -11.25100 1.18400 1.000 11.10396 80 GLY A CA 1
ATOM 1419 C C . GLY A 1 80 ? 1.29000 -10.64200 2.33600 1.000 10.53811 80 GLY A C 1
ATOM 1420 O O . GLY A 1 80 ? 1.41200 -9.44500 2.58900 1.000 11.60665 80 GLY A O 1
ATOM 1424 N N . ARG A 1 81 ? 0.49900 -11.44700 3.04300 1.000 10.48547 81 ARG A N 1
ATOM 1425 C CA . ARG A 1 81 ? -0.25900 -10.90800 4.16100 1.000 10.53811 81 ARG A CA 1
ATOM 1426 C C . ARG A 1 81 ? 0.69700 -10.44500 5.25400 1.000 13.05156 81 ARG A C 1
ATOM 1427 O O . ARG A 1 81 ? 0.43800 -9.45000 5.93200 1.000 14.68597 81 ARG A O 1
ATOM 1448 N N . ILE A 1 82 ? 1.77400 -11.20200 5.49500 1.000 12.95155 82 ILE A N 1
ATOM 1449 C CA . ILE A 1 82 ? 2.73200 -10.80000 6.52000 1.000 14.23855 82 ILE A CA 1
ATOM 1450 C C . ILE A 1 82 ? 3.35800 -9.47100 6.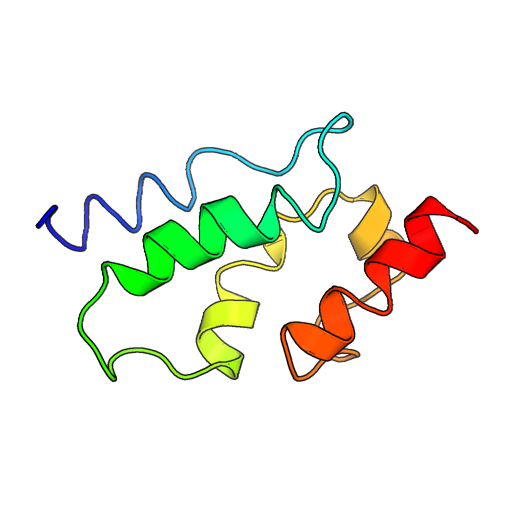14400 1.000 16.35986 82 ILE A C 1
ATOM 1451 O O . ILE A 1 82 ? 3.53100 -8.58200 7.01300 1.000 20.71038 82 ILE A O 1
ATOM 1467 N N . ILE A 1 83 ? 3.74300 -9.32100 4.87000 1.000 16.04403 83 ILE A N 1
ATOM 1468 C CA . ILE A 1 83 ? 4.31600 -8.08900 4.31100 1.000 20.83934 83 ILE A CA 1
ATOM 1469 C C . ILE A 1 83 ? 3.37400 -6.88600 4.53100 1.000 21.29203 83 ILE A C 1
ATOM 1470 O O . ILE A 1 83 ? 3.83600 -5.76300 4.80000 1.000 25.95311 83 ILE A O 1
ATOM 1486 N N . GLU A 1 84 ? 2.05100 -7.08600 4.45000 1.000 16.60725 84 GLU A N 1
ATOM 1487 C CA . GLU A 1 84 ? 1.05000 -6.01500 4.64900 1.000 19.30758 84 GLU A CA 1
ATOM 1488 C C . GLU A 1 84 ? 0.84400 -5.63700 6.10100 1.000 24.30555 84 GLU A C 1
ATOM 1489 O O . GLU A 1 84 ? 0.24600 -4.59800 6.38900 1.000 31.21164 84 GLU A O 1
ATOM 1501 N N . HIS A 1 85 ? 1.33200 -6.47900 6.98300 1.000 24.75823 85 HIS A N 1
ATOM 1502 C CA . HIS A 1 85 ? 1.46700 -6.31700 8.41800 1.000 32.05911 85 HIS A CA 1
ATOM 1503 C C . HIS A 1 85 ? 2.89700 -5.96200 8.86600 1.000 30.33258 85 HIS A C 1
ATOM 1504 O O . HIS A 1 85 ? 3.05100 -5.15700 9.78300 1.000 35.19896 85 HIS A O 1
ATOM 1518 N N . ASN A 1 86 ? 3.96600 -6.52700 8.25100 1.000 30.19573 86 ASN A N 1
ATOM 1519 C CA . ASN A 1 86 ? 5.37600 -6.14000 8.61100 1.000 28.35866 86 ASN A CA 1
ATOM 1520 C C . ASN A 1 86 ? 5.46900 -4.64000 8.29900 1.000 35.74113 86 ASN A C 1
ATOM 1521 O O . ASN A 1 86 ? 6.12900 -3.86800 9.01700 1.000 39.62844 86 ASN A O 1
#

Secondary structure (DSSP, 8-state):
---HHHHHHHHHH-PPPTT--HHHHHHHHHHHHTTSPTTSS-HHHHHHHHHTTS-HHHHTT--GGG-SSHHHHHHHHHHHHH-

Radius of gyration: 12.65 Å; Cα contacts (8 Å, |Δi|>4): 56; chains: 1; bounding box: 29×29×35 Å

Nearest PDB structures (foldseek):
  6sid-assembly1_A-2  TM=1.012E+00  e=3.239E-13  Drosophila melanogaster
  6s7x-assembly1_B  TM=1.003E+00  e=1.321E-10  Drosophila melanogaster
  6tap-assembly1_C  TM=9.614E-01  e=5.736E-09  Drosophila melanogaster
  6sie-assembly2_C  TM=9.912E-01  e=1.228E-07  Drosophila melanogaster
  6sie-assembly2_D  TM=9.825E-01  e=1.466E-07  Drosophila melanogaster

B-factor: mean 18.92, std 9.12, range [7.56, 58.69]

GO terms:
  GO:0098975 postsynapse of neuromuscular junction (C, IDA)
  GO:1903561 extracellular vesicle (C, IDA)
  GO:0003729 mRNA binding (F, IDA)
  GO:0051028 mRNA transport (P, IDA)
  GO:0048168 regulation of neuronal synaptic plasticity (P, IDA)
  GO:0110077 vesicle-mediated intercellular transport (P, IDA)
  GO:0045202 synapse (C, EXP)
  GO:0170047 virus-like capsid (C, IDA)
  GO:0005198 structural molecule activity (F, IDA)
  GO:0045202 synapse (C, IDA)
  GO:0030017 sarcomere (C, IDA)
  GO:0042595 behavioral response to starvation (P, IDA)
  GO:0099156 cell-cell signaling via exosome (P, IDA)
  GO:0042802 identical protein binding (F, IPI)
  GO:0005515 protein binding (F, IPI)

Solvent-accessible surface area: 5427 Å² total; per-residue (Å²): 128,86,64,27,163,63,1,55,133,54,2,98,132,81,159,6,78,80,157,33,67,0,44,70,2,2,118,97,2,96,53,23,11,86,91,10,70,121,78,122,49,89,71,111,47,36,0,79,39,0,22,49,10,2,27,103,63,2,84,138,123,10,42,56,152,70,2,136,46,1,165,43,0,25,86,68,0,104,79,33,78,164,156